Protein AF-A0A2H0P0I4-F1 (afdb_monomer_lite)

Radius of gyration: 26.41 Å; chains: 1; bounding box: 67×51×64 Å

pLDDT: mean 82.35, std 17.7, range [46.12, 98.06]

Sequence (136 aa):
MRNTLFIALAALLGTAAPAAAQTNPWQVAAPSAPVAAVPVFSLGSPLPVSGGPWVPAEVLFFSAGRVVADYAWRDTVRARRGHLYTAADLQGDVKDLMTLGRFSALTPAIYAIPATPVPQEYTTISVSTNQVRVVF

Foldseek 3Di:
DDDDDDDDDDDDPDDDDPPDPDPDPPPDPDPPPPPPDPPPPCQAAWDDLQQDFAAAQAEFEDDPRDTDDDPVLVVQAPRDHLDTHHSVSVVSSLVSSVVVVPDPDDDKTKHFDPPAARPPVCCVHGPDRGHIYIYD

Secondary structure (DSSP, 8-state):
------------------------TT---------PPPP-----EEE-TTS--B-EEEEEEEETTEEE--HHHHHH----TTS-B-HHHHHHHHHHHHHTS--S----EEEEEEEEEPPGGGTTT-SSSEEEEEE-

Structure (mmCIF, N/CA/C/O backbone):
data_AF-A0A2H0P0I4-F1
#
_entry.id   AF-A0A2H0P0I4-F1
#
loop_
_atom_site.group_PDB
_atom_site.id
_atom_site.type_symbol
_atom_site.label_atom_id
_atom_site.label_alt_id
_atom_site.label_comp_id
_atom_site.label_asym_id
_atom_site.label_entity_id
_atom_site.label_seq_id
_atom_site.pdbx_PDB_ins_code
_atom_site.Cartn_x
_atom_site.Cartn_y
_atom_site.Cartn_z
_atom_site.occupancy
_atom_site.B_iso_or_equiv
_atom_site.auth_seq_id
_atom_site.auth_comp_id
_atom_site.auth_asym_id
_atom_site.auth_atom_id
_atom_site.pdbx_PDB_model_num
ATOM 1 N N . MET A 1 1 ? -49.913 -3.275 39.113 1.00 51.59 1 MET A N 1
ATOM 2 C CA . MET A 1 1 ? -50.084 -4.729 39.332 1.00 51.59 1 MET A CA 1
ATOM 3 C C . MET A 1 1 ? -48.793 -5.393 38.850 1.00 51.59 1 MET A C 1
ATOM 5 O O . MET A 1 1 ? -48.602 -5.486 37.653 1.00 51.59 1 MET A O 1
ATOM 9 N N . ARG A 1 2 ? -47.714 -5.441 39.649 1.00 51.00 2 ARG A N 1
ATOM 10 C CA . ARG A 1 2 ? -47.336 -6.521 40.592 1.00 51.00 2 ARG A CA 1
ATOM 11 C C . ARG A 1 2 ? -47.675 -7.914 40.056 1.00 51.00 2 ARG A C 1
ATOM 13 O O . ARG A 1 2 ? -48.819 -8.316 40.177 1.00 51.00 2 ARG A O 1
ATOM 20 N N . ASN A 1 3 ? -46.665 -8.617 39.543 1.00 49.09 3 ASN A N 1
ATOM 21 C CA . ASN A 1 3 ? -46.500 -10.046 39.791 1.00 49.09 3 ASN A CA 1
ATOM 22 C C . ASN A 1 3 ? -45.005 -10.366 39.903 1.00 49.09 3 ASN A C 1
ATOM 24 O O . ASN A 1 3 ? -44.272 -10.476 38.926 1.00 49.09 3 ASN A O 1
ATOM 28 N N . THR A 1 4 ? -44.576 -10.420 41.157 1.00 56.66 4 THR A N 1
ATOM 29 C CA . THR A 1 4 ? -43.285 -10.895 41.634 1.00 56.66 4 THR A CA 1
ATOM 30 C C . THR A 1 4 ? -43.322 -12.422 41.612 1.00 56.66 4 THR A C 1
ATOM 32 O O . THR A 1 4 ? -44.231 -12.995 42.208 1.00 56.66 4 THR A O 1
ATOM 35 N N . LEU A 1 5 ? -42.347 -13.090 40.993 1.00 64.38 5 LEU A N 1
ATOM 36 C CA . LEU A 1 5 ? -42.091 -14.503 41.274 1.00 64.38 5 LEU A CA 1
ATOM 37 C C . LEU A 1 5 ? -40.618 -14.684 41.641 1.00 64.38 5 LEU A C 1
ATOM 39 O O . LEU A 1 5 ? -39.723 -14.584 40.807 1.00 64.38 5 LEU A O 1
ATOM 43 N N . PHE A 1 6 ? -40.412 -14.903 42.936 1.00 49.47 6 PHE A N 1
ATOM 44 C CA . PHE A 1 6 ? -39.199 -15.430 43.540 1.00 49.47 6 PHE A CA 1
ATOM 45 C C . PHE A 1 6 ? -39.113 -16.927 43.234 1.00 49.47 6 PHE A C 1
ATOM 47 O O . PHE A 1 6 ? -40.032 -17.663 43.585 1.00 49.47 6 PHE A O 1
ATOM 54 N N . ILE A 1 7 ? -37.992 -17.388 42.680 1.00 61.84 7 ILE A N 1
ATOM 55 C CA . ILE A 1 7 ? -37.525 -18.761 42.886 1.00 61.84 7 ILE A CA 1
ATOM 56 C C . ILE A 1 7 ? -36.049 -18.675 43.261 1.00 61.84 7 ILE A C 1
ATOM 58 O O . ILE A 1 7 ? -35.191 -18.337 42.451 1.00 61.84 7 ILE A O 1
ATOM 62 N N . ALA A 1 8 ? -35.790 -18.945 44.535 1.00 52.50 8 ALA A N 1
ATOM 63 C CA . ALA A 1 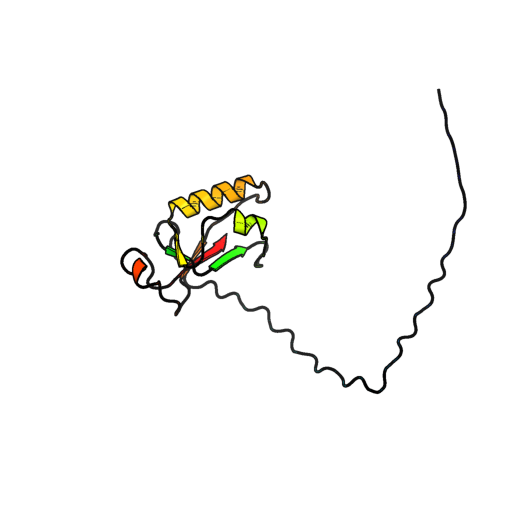8 ? -34.485 -19.282 45.065 1.00 52.50 8 ALA A CA 1
ATOM 64 C C . ALA A 1 8 ? -34.317 -20.800 44.968 1.00 52.50 8 ALA A C 1
ATOM 66 O O . ALA A 1 8 ? -35.237 -21.501 45.385 1.00 52.50 8 ALA A O 1
ATOM 67 N N . LEU A 1 9 ? -33.164 -21.308 44.517 1.00 54.34 9 LEU A N 1
ATOM 68 C CA . LEU A 1 9 ? -32.621 -22.543 45.090 1.00 54.34 9 LEU A CA 1
ATOM 69 C C . LEU A 1 9 ? -31.150 -22.810 44.736 1.00 54.34 9 LEU A C 1
ATOM 71 O O . LEU A 1 9 ? -30.758 -22.800 43.576 1.00 54.34 9 LEU A O 1
ATOM 75 N N . ALA A 1 10 ? -30.429 -23.169 45.799 1.00 56.81 10 ALA A N 1
ATOM 76 C CA . ALA A 1 10 ? -29.299 -24.091 45.884 1.00 56.81 10 ALA A CA 1
ATOM 77 C C . ALA A 1 10 ? -27.950 -23.697 45.266 1.00 56.81 10 ALA A C 1
ATOM 79 O O . ALA A 1 10 ? -27.652 -23.905 44.094 1.00 56.81 10 ALA A O 1
ATOM 80 N N . ALA A 1 11 ? -27.075 -23.277 46.178 1.00 54.19 11 ALA A N 1
ATOM 81 C CA . ALA A 1 11 ? -25.636 -23.415 46.085 1.00 54.19 11 ALA A CA 1
ATOM 82 C C . ALA A 1 11 ? -25.218 -24.867 45.776 1.00 54.19 11 ALA A C 1
ATOM 84 O O . ALA A 1 11 ? -25.557 -25.785 46.522 1.00 54.19 11 ALA A O 1
ATOM 85 N N . LEU A 1 12 ? -24.399 -25.050 44.739 1.00 55.41 12 LEU A N 1
ATOM 86 C CA . LEU A 1 12 ? -23.469 -26.173 44.653 1.00 55.41 12 LEU A CA 1
ATOM 87 C C . LEU A 1 12 ? -22.045 -25.620 44.715 1.00 55.41 12 LEU A C 1
ATOM 89 O O . LEU A 1 12 ? -21.513 -25.072 43.751 1.00 55.41 12 LEU A O 1
ATOM 93 N N . LEU A 1 13 ? -21.443 -25.769 45.892 1.00 52.97 13 LEU A N 1
ATOM 94 C CA . LEU A 1 13 ? -20.009 -25.656 46.117 1.00 52.97 13 LEU A CA 1
ATOM 95 C C . LEU A 1 13 ? -19.318 -26.831 45.412 1.00 52.97 13 LEU A C 1
ATOM 97 O O . LEU A 1 13 ? -19.223 -27.927 45.958 1.00 52.97 13 LEU A O 1
ATOM 101 N N . GLY A 1 14 ? -18.860 -26.606 44.182 1.00 51.34 14 GLY A N 1
ATOM 102 C CA . GLY A 1 14 ? -17.949 -27.513 43.491 1.00 51.34 14 GLY A CA 1
ATOM 103 C C . GLY A 1 14 ? -16.539 -27.345 44.047 1.00 51.34 14 GLY A C 1
ATOM 104 O O . GLY A 1 14 ? -15.838 -26.397 43.704 1.00 51.34 14 GLY A O 1
ATOM 105 N N . THR A 1 15 ? -16.133 -28.251 44.930 1.00 60.06 15 THR A N 1
ATOM 106 C CA . THR A 1 15 ? -14.762 -28.376 45.430 1.00 60.06 15 THR A CA 1
ATOM 107 C C . THR A 1 15 ? -13.806 -28.662 44.273 1.00 60.06 15 THR A C 1
ATOM 109 O O . THR A 1 15 ? -13.886 -29.713 43.636 1.00 60.06 15 THR A O 1
ATOM 112 N N . ALA A 1 16 ? -12.897 -27.724 44.014 1.00 52.69 16 ALA A N 1
ATOM 113 C CA . ALA A 1 16 ? -11.787 -27.894 43.091 1.00 52.69 16 ALA A CA 1
ATOM 114 C C . ALA A 1 16 ? -10.833 -28.981 43.614 1.00 52.69 16 ALA A C 1
ATOM 116 O O . ALA A 1 16 ? -10.229 -28.832 44.676 1.00 52.69 16 ALA A O 1
ATOM 117 N N . ALA A 1 17 ? -10.697 -30.073 42.865 1.00 61.84 17 ALA A N 1
ATOM 118 C CA . ALA A 1 17 ? -9.625 -31.036 43.070 1.00 61.84 17 ALA A CA 1
ATOM 119 C C . ALA A 1 17 ? -8.329 -30.486 42.444 1.00 61.84 17 ALA A C 1
ATOM 121 O O . ALA A 1 17 ? -8.358 -30.063 41.284 1.00 61.84 17 ALA A O 1
ATOM 122 N N . PRO A 1 18 ? -7.183 -30.496 43.149 1.00 56.25 18 PRO A N 1
ATOM 123 C CA . PRO A 1 18 ? -5.902 -30.244 42.515 1.00 56.25 18 PRO A CA 1
ATOM 124 C C . PRO A 1 18 ? -5.546 -31.471 41.670 1.00 56.25 18 PRO A C 1
ATOM 126 O O . PRO A 1 18 ? -5.263 -32.547 42.196 1.00 56.25 18 PRO A O 1
ATOM 129 N N . ALA A 1 19 ? -5.583 -31.324 40.348 1.00 60.34 19 ALA A N 1
ATOM 130 C CA . ALA A 1 19 ? -5.000 -32.303 39.445 1.00 60.34 19 ALA A CA 1
ATOM 131 C C . ALA A 1 19 ? -3.486 -32.339 39.702 1.00 60.34 19 ALA A C 1
ATOM 133 O O . ALA A 1 19 ? -2.762 -31.403 39.359 1.00 60.34 19 ALA A O 1
ATOM 134 N N . ALA A 1 20 ? -3.016 -33.398 40.359 1.00 57.97 20 ALA A N 1
ATOM 135 C CA . ALA A 1 20 ? -1.596 -33.658 40.520 1.00 57.97 20 ALA A CA 1
ATOM 136 C C . ALA A 1 20 ? -0.981 -33.868 39.130 1.00 57.97 20 ALA A C 1
ATOM 138 O O . ALA A 1 20 ? -1.343 -34.797 38.407 1.00 57.97 20 ALA A O 1
ATOM 139 N N . ALA A 1 21 ? -0.078 -32.968 38.744 1.00 57.53 21 ALA A N 1
ATOM 140 C CA . ALA A 1 21 ? 0.689 -33.068 37.517 1.00 57.53 21 ALA A CA 1
ATOM 141 C C . ALA A 1 21 ? 1.546 -34.340 37.563 1.00 57.53 21 ALA A C 1
ATOM 143 O O . ALA A 1 21 ? 2.461 -34.465 38.375 1.00 57.53 21 ALA A O 1
ATOM 144 N N . GLN A 1 22 ? 1.222 -35.293 36.695 1.00 60.06 22 GLN A N 1
ATOM 145 C CA . GLN A 1 22 ? 1.993 -36.509 36.491 1.00 60.06 22 GLN A CA 1
ATOM 146 C C . GLN A 1 22 ? 3.316 -36.124 35.812 1.00 60.06 22 GLN A C 1
ATOM 148 O O . GLN A 1 22 ? 3.359 -35.851 34.613 1.00 60.06 22 GLN A O 1
ATOM 153 N N . THR A 1 23 ? 4.399 -36.045 36.584 1.00 59.97 23 THR A N 1
ATOM 154 C CA . THR A 1 23 ? 5.754 -35.829 36.072 1.00 59.97 23 THR A CA 1
ATOM 155 C C . THR A 1 23 ? 6.210 -37.082 35.335 1.00 59.97 23 THR A C 1
ATOM 157 O O . THR A 1 23 ? 6.509 -38.114 35.932 1.00 59.97 23 THR A O 1
ATOM 160 N N . ASN A 1 24 ? 6.222 -37.007 34.007 1.00 69.12 24 ASN A N 1
ATOM 161 C CA . ASN A 1 24 ? 6.699 -38.086 33.156 1.00 69.12 24 ASN A CA 1
ATOM 162 C C . ASN A 1 24 ? 8.240 -38.156 33.262 1.00 69.12 24 ASN A C 1
ATOM 164 O O . ASN A 1 24 ? 8.899 -37.175 32.911 1.00 69.12 24 ASN A O 1
ATOM 168 N N . PRO A 1 25 ? 8.850 -39.272 33.710 1.00 65.19 25 PRO A N 1
ATOM 169 C CA . PRO A 1 25 ? 10.305 -39.371 33.894 1.00 65.19 25 PRO A CA 1
ATOM 170 C C . PRO A 1 25 ? 11.103 -39.338 32.577 1.00 65.19 25 PRO A C 1
ATOM 172 O O . PRO A 1 25 ? 12.329 -39.328 32.599 1.00 65.19 25 PRO A O 1
ATOM 175 N N . TRP A 1 26 ? 10.412 -39.290 31.434 1.00 59.78 26 TRP A N 1
ATOM 176 C CA . TRP A 1 26 ? 10.995 -39.213 30.093 1.00 59.78 26 TRP A CA 1
ATOM 177 C C . TRP A 1 26 ? 10.888 -37.826 29.447 1.00 59.78 26 TRP A C 1
ATOM 179 O O . TRP A 1 26 ? 11.189 -37.677 28.262 1.00 59.78 26 TRP A O 1
ATOM 189 N N . GLN A 1 27 ? 10.460 -36.798 30.187 1.00 55.81 27 GLN A N 1
ATOM 190 C CA . GLN A 1 27 ? 10.489 -35.427 29.681 1.00 55.81 27 GLN A CA 1
ATOM 191 C C . GLN A 1 27 ? 11.930 -34.908 29.671 1.00 55.81 27 GLN A C 1
ATOM 193 O O . GLN A 1 27 ? 12.429 -34.338 30.638 1.00 55.81 27 GLN A O 1
ATOM 198 N N . VAL A 1 28 ? 12.600 -35.115 28.537 1.00 62.81 28 VAL A N 1
ATOM 199 C CA . VAL A 1 28 ? 13.805 -34.373 28.165 1.00 62.81 28 VAL A CA 1
ATOM 200 C C . VAL A 1 28 ? 13.443 -32.893 28.250 1.00 62.81 28 VAL A C 1
ATOM 202 O O . VAL A 1 28 ? 12.496 -32.460 27.591 1.00 62.81 28 VAL A O 1
ATOM 205 N N . ALA A 1 29 ? 14.144 -32.137 29.099 1.00 60.94 29 ALA A N 1
ATOM 206 C CA . ALA A 1 29 ? 13.983 -30.693 29.186 1.00 60.94 29 ALA A CA 1
ATOM 207 C C . ALA A 1 29 ? 14.093 -30.124 27.768 1.00 60.94 29 ALA A C 1
ATOM 209 O O . ALA A 1 29 ? 15.161 -30.182 27.154 1.00 60.94 29 ALA A O 1
ATOM 210 N N . ALA A 1 30 ? 12.973 -29.647 27.220 1.00 62.88 30 ALA A N 1
ATOM 211 C CA . ALA A 1 30 ? 13.007 -28.962 25.945 1.00 62.88 30 ALA A CA 1
ATOM 212 C C . ALA A 1 30 ? 13.961 -27.776 26.130 1.00 62.88 30 ALA A C 1
ATOM 214 O O . ALA A 1 30 ? 13.797 -27.034 27.105 1.00 62.88 30 ALA A O 1
ATOM 215 N N . PRO A 1 31 ? 14.979 -27.608 25.269 1.00 62.06 31 PRO A N 1
ATOM 216 C CA . PRO A 1 31 ? 15.816 -26.427 25.336 1.00 62.06 31 PRO A CA 1
ATOM 217 C C . PRO A 1 31 ? 14.884 -25.221 25.276 1.00 62.06 31 PRO A C 1
ATOM 219 O O . PRO A 1 31 ? 14.066 -25.117 24.360 1.00 62.06 31 PRO A O 1
ATOM 222 N N . SER A 1 32 ? 14.967 -24.354 26.287 1.00 57.97 32 SER A N 1
ATOM 223 C CA . SER A 1 32 ? 14.302 -23.059 26.283 1.00 57.97 32 SER A CA 1
ATOM 224 C C . SER A 1 32 ? 14.787 -22.327 25.042 1.00 57.97 32 SER A C 1
ATOM 226 O O . SER A 1 32 ? 15.887 -21.773 25.031 1.00 57.97 32 SER A O 1
ATOM 228 N N . ALA A 1 33 ? 14.011 -22.408 23.961 1.00 58.59 33 ALA A N 1
ATOM 229 C CA . ALA A 1 33 ? 14.321 -21.699 22.741 1.00 58.59 33 ALA A CA 1
ATOM 230 C C . ALA A 1 33 ? 14.392 -20.216 23.120 1.00 58.59 33 ALA A C 1
ATOM 232 O O . ALA A 1 33 ? 13.463 -19.721 23.772 1.00 58.59 33 ALA A O 1
ATOM 233 N N . PRO A 1 34 ? 15.481 -19.507 22.784 1.00 50.03 34 PRO A N 1
ATOM 234 C CA . PRO A 1 34 ? 15.502 -18.070 22.963 1.00 50.03 34 PRO A CA 1
ATOM 235 C C . PRO A 1 34 ? 14.275 -17.520 22.239 1.00 50.03 34 PRO A C 1
ATOM 237 O O . PRO A 1 34 ? 14.065 -17.807 21.058 1.00 50.03 34 PRO A O 1
ATOM 240 N N . VAL A 1 35 ? 13.429 -16.784 22.963 1.00 49.47 35 VAL A N 1
ATOM 241 C CA . VAL A 1 35 ? 12.344 -16.020 22.351 1.00 49.47 35 VAL A CA 1
ATOM 242 C C . VAL A 1 35 ? 13.031 -15.118 21.339 1.00 49.47 35 VAL A C 1
ATOM 244 O O . VAL A 1 35 ? 13.794 -14.233 21.729 1.00 49.47 35 VAL A O 1
ATOM 247 N N . ALA A 1 36 ? 12.853 -15.414 20.050 1.00 47.50 36 ALA A N 1
ATOM 248 C CA . ALA A 1 36 ? 13.423 -14.613 18.984 1.00 47.50 36 ALA A CA 1
ATOM 249 C C . ALA A 1 36 ? 13.021 -13.164 19.257 1.00 47.50 36 ALA A C 1
ATOM 251 O O . ALA A 1 36 ? 11.830 -12.864 19.379 1.00 47.50 36 ALA A O 1
ATOM 252 N N . ALA A 1 37 ? 14.016 -12.294 19.440 1.00 47.72 37 ALA A N 1
ATOM 253 C CA . ALA A 1 37 ? 13.780 -10.872 19.597 1.00 47.72 37 ALA A CA 1
ATOM 254 C C . ALA A 1 37 ? 12.850 -10.435 18.462 1.00 47.72 37 ALA A C 1
ATOM 256 O O . ALA A 1 37 ? 13.124 -10.735 17.297 1.00 47.72 37 ALA A O 1
ATOM 257 N N . VAL A 1 38 ? 11.725 -9.802 18.815 1.00 46.12 38 VAL A N 1
ATOM 258 C CA . VAL A 1 38 ? 10.772 -9.254 17.844 1.00 46.12 38 VAL A CA 1
ATOM 259 C C . VAL A 1 38 ? 11.598 -8.463 16.832 1.00 46.12 38 VAL A C 1
ATOM 261 O O . VAL A 1 38 ? 12.317 -7.553 17.257 1.00 46.12 38 VAL A O 1
ATOM 264 N N . PRO A 1 39 ? 11.594 -8.832 15.539 1.00 50.47 39 PRO A N 1
ATOM 265 C CA . PRO A 1 39 ? 12.465 -8.181 14.584 1.00 50.47 39 PRO A CA 1
ATOM 266 C C . PRO A 1 39 ? 12.139 -6.693 14.608 1.00 50.47 39 PRO A C 1
ATOM 268 O O . PRO A 1 39 ? 10.975 -6.299 14.518 1.00 50.47 39 PRO A O 1
ATOM 271 N N . VAL A 1 40 ? 13.173 -5.867 14.756 1.00 55.03 40 VAL A N 1
ATOM 272 C CA . VAL A 1 40 ? 13.088 -4.446 14.434 1.00 55.03 40 VAL A CA 1
ATOM 273 C C . VAL A 1 40 ? 12.612 -4.409 12.984 1.00 55.03 40 VAL A C 1
ATOM 275 O O . VAL A 1 40 ? 13.364 -4.783 12.085 1.00 55.03 40 VAL A O 1
ATOM 278 N N . PHE A 1 41 ? 11.326 -4.117 12.764 1.00 62.66 41 PHE A N 1
ATOM 279 C CA . PHE A 1 41 ? 10.709 -4.210 11.444 1.00 62.66 41 PHE A CA 1
ATOM 280 C C . PHE A 1 41 ? 11.414 -3.217 10.520 1.00 62.66 41 PHE A C 1
ATOM 282 O O . PHE A 1 41 ? 11.149 -2.017 10.555 1.00 62.66 41 PHE A O 1
ATOM 289 N N . SER A 1 42 ? 12.345 -3.714 9.704 1.00 80.75 42 SER A N 1
ATOM 290 C CA . SER A 1 42 ? 12.992 -2.913 8.673 1.00 80.75 42 SER A CA 1
ATOM 291 C C . SER A 1 42 ? 11.970 -2.681 7.569 1.00 80.75 42 SER A C 1
ATOM 293 O O . SER A 1 42 ? 11.746 -3.547 6.719 1.00 80.75 42 SER A O 1
ATOM 295 N N . LEU A 1 43 ? 11.281 -1.539 7.639 1.00 84.62 43 LEU A N 1
ATOM 296 C CA . LEU A 1 43 ? 10.230 -1.165 6.693 1.00 84.62 43 LEU A CA 1
ATOM 297 C C . LEU A 1 43 ? 10.781 -0.941 5.282 1.00 84.62 43 LEU A C 1
ATOM 299 O O . LEU A 1 43 ? 10.067 -1.219 4.323 1.00 84.62 43 LEU A O 1
ATOM 303 N N . GLY A 1 44 ? 12.051 -0.550 5.167 1.00 89.69 44 GLY A N 1
ATOM 304 C CA . GLY A 1 44 ? 12.713 -0.205 3.913 1.00 89.69 44 GLY A CA 1
ATOM 305 C C . GLY A 1 44 ? 13.078 1.279 3.861 1.00 89.69 44 GLY A C 1
ATOM 306 O O . GLY A 1 44 ? 13.086 1.962 4.885 1.00 89.69 44 GLY A O 1
ATOM 307 N N . SER A 1 45 ? 13.387 1.782 2.665 1.00 92.69 45 SER A N 1
ATOM 308 C CA . SER A 1 45 ? 13.661 3.211 2.454 1.00 92.69 45 SER A CA 1
ATOM 309 C C . SER A 1 45 ? 12.359 3.956 2.139 1.00 92.69 45 SER A C 1
ATOM 311 O O . SER A 1 45 ? 11.641 3.505 1.247 1.00 92.69 45 SER A O 1
ATOM 313 N N . PRO A 1 46 ? 12.010 5.048 2.844 1.00 94.50 46 PRO A N 1
ATOM 314 C CA . PRO A 1 46 ? 10.754 5.752 2.609 1.00 94.50 46 PRO A CA 1
ATOM 315 C C . PRO A 1 46 ? 10.713 6.363 1.204 1.00 94.50 46 PRO A C 1
ATOM 317 O O . PRO A 1 46 ? 11.681 6.969 0.744 1.00 94.50 46 PRO A O 1
ATOM 320 N N . LEU A 1 47 ? 9.566 6.231 0.542 1.00 94.75 47 LEU A N 1
ATOM 321 C CA . LEU A 1 47 ? 9.273 6.820 -0.759 1.00 94.75 47 LEU A CA 1
ATOM 322 C C . LEU A 1 47 ? 8.113 7.821 -0.641 1.00 94.75 47 LEU A C 1
ATOM 324 O O . LEU A 1 47 ? 7.217 7.638 0.188 1.00 94.75 47 LEU A O 1
ATOM 328 N N . PRO A 1 48 ? 8.089 8.876 -1.472 1.00 94.44 48 PRO A N 1
ATOM 329 C CA . PRO A 1 48 ? 6.994 9.836 -1.466 1.00 94.44 48 PRO A CA 1
ATOM 330 C C . PRO A 1 48 ? 5.698 9.181 -1.956 1.00 94.44 48 PRO A C 1
ATOM 332 O O . PRO A 1 48 ? 5.666 8.616 -3.045 1.00 94.44 48 PRO A O 1
ATOM 335 N N . VAL A 1 49 ? 4.605 9.331 -1.201 1.00 93.75 49 VAL A N 1
ATOM 336 C CA . VAL A 1 49 ? 3.264 8.814 -1.558 1.00 93.75 49 VAL A CA 1
ATOM 337 C C . VAL A 1 49 ? 2.650 9.480 -2.797 1.00 93.75 49 VAL A C 1
ATOM 339 O O . VAL A 1 49 ? 1.665 8.993 -3.335 1.00 93.75 49 VAL A O 1
ATOM 342 N N . SER A 1 50 ? 3.202 10.602 -3.260 1.00 91.81 50 SER A N 1
ATOM 343 C CA . SER A 1 50 ? 2.794 11.264 -4.505 1.00 91.81 50 SER A CA 1
ATOM 344 C C . SER A 1 50 ? 3.539 10.739 -5.734 1.00 91.81 50 SER A C 1
ATOM 346 O O . SER A 1 50 ? 3.193 11.105 -6.852 1.00 91.81 50 SER A O 1
ATOM 348 N N . GLY A 1 51 ? 4.570 9.912 -5.538 1.00 86.50 51 GLY A N 1
ATOM 349 C CA . GLY A 1 51 ? 5.528 9.586 -6.585 1.00 86.50 51 GLY A CA 1
ATOM 350 C C . GLY A 1 51 ? 5.117 8.487 -7.557 1.00 86.50 51 GLY A C 1
ATOM 351 O O . GLY A 1 51 ? 5.852 8.314 -8.505 1.00 86.50 51 GLY A O 1
ATOM 352 N N . GLY A 1 52 ? 4.038 7.727 -7.331 1.00 88.75 52 GLY A N 1
ATOM 353 C CA . GLY A 1 52 ? 3.745 6.472 -8.048 1.00 88.75 52 GLY A CA 1
ATOM 354 C C . GLY A 1 52 ? 3.722 6.559 -9.589 1.00 88.75 52 GLY A C 1
ATOM 355 O O . GLY A 1 52 ? 3.693 7.649 -10.155 1.00 88.75 52 GLY A O 1
ATOM 356 N N . PRO A 1 53 ? 3.682 5.410 -10.289 1.00 96.12 53 PRO A N 1
ATOM 357 C CA . PRO A 1 53 ? 3.242 4.108 -9.787 1.00 96.12 53 PRO A CA 1
ATOM 358 C C . PRO A 1 53 ? 4.363 3.241 -9.195 1.00 96.12 53 PRO A C 1
ATOM 360 O O . PRO A 1 53 ? 5.540 3.400 -9.512 1.00 96.12 53 PRO A O 1
ATOM 363 N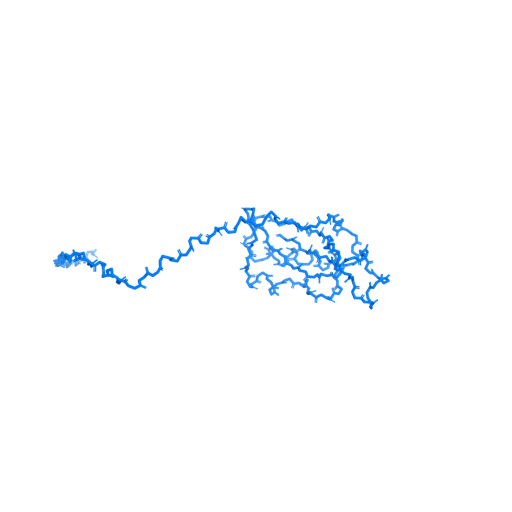 N . TRP A 1 54 ? 3.979 2.289 -8.348 1.00 97.62 54 TRP A N 1
ATOM 364 C CA . TRP A 1 54 ? 4.872 1.307 -7.733 1.00 97.62 54 TRP A CA 1
ATOM 365 C C . TRP A 1 54 ? 4.398 -0.116 -8.008 1.00 97.62 54 TRP A C 1
ATOM 367 O O . TRP A 1 54 ? 3.265 -0.335 -8.426 1.00 97.62 54 TRP A O 1
ATOM 377 N N . VAL A 1 55 ? 5.250 -1.090 -7.701 1.00 98.06 55 VAL A N 1
ATOM 378 C CA . VAL A 1 55 ? 4.871 -2.505 -7.677 1.00 98.06 55 VAL A CA 1
ATOM 379 C C . VAL A 1 55 ? 4.941 -3.003 -6.236 1.00 98.06 55 VAL A C 1
ATOM 381 O O . VAL A 1 55 ? 6.049 -3.135 -5.705 1.00 98.06 55 VAL A O 1
ATOM 384 N N . PRO A 1 56 ? 3.803 -3.241 -5.557 1.00 97.62 56 PRO A N 1
ATOM 385 C CA . PRO A 1 56 ? 3.798 -3.749 -4.198 1.00 97.62 56 PRO A CA 1
ATOM 386 C C . PRO A 1 56 ? 4.360 -5.169 -4.162 1.00 97.62 56 PRO A C 1
ATOM 388 O O . PRO A 1 56 ? 3.919 -6.038 -4.903 1.00 97.62 56 PRO A O 1
ATOM 391 N N . ALA A 1 57 ? 5.289 -5.436 -3.257 1.00 96.88 57 ALA A N 1
ATOM 392 C CA . ALA A 1 57 ? 5.644 -6.788 -2.840 1.00 96.88 57 ALA A CA 1
ATOM 393 C C . ALA A 1 57 ? 4.839 -7.200 -1.601 1.00 96.88 57 ALA A C 1
ATOM 395 O O . ALA A 1 57 ? 4.524 -8.377 -1.413 1.00 96.88 57 ALA A O 1
ATOM 396 N N . GLU A 1 58 ? 4.504 -6.240 -0.738 1.00 94.62 58 GLU A N 1
ATOM 397 C CA . GLU A 1 58 ? 3.842 -6.481 0.541 1.00 94.62 58 GLU A CA 1
ATOM 398 C C . GLU A 1 58 ? 2.888 -5.342 0.892 1.00 94.62 58 GLU A C 1
ATOM 400 O O . GLU A 1 58 ? 3.149 -4.179 0.583 1.00 94.62 58 GLU A O 1
ATOM 405 N N . VAL A 1 59 ? 1.808 -5.696 1.590 1.00 95.19 59 VAL A N 1
ATOM 406 C CA . VAL A 1 59 ? 0.879 -4.748 2.205 1.00 95.19 59 VAL A CA 1
ATOM 407 C C . VAL A 1 59 ? 0.801 -5.064 3.690 1.00 95.19 59 VAL A C 1
ATOM 409 O O . VAL A 1 59 ? 0.466 -6.192 4.067 1.00 95.19 59 VAL A O 1
ATOM 412 N N . LEU A 1 60 ? 1.145 -4.085 4.521 1.00 94.12 60 LEU A N 1
ATOM 413 C CA . LEU A 1 60 ? 1.122 -4.193 5.975 1.00 94.12 60 LEU A CA 1
ATOM 414 C C . LEU A 1 60 ? 0.153 -3.167 6.558 1.00 94.12 60 LEU A C 1
ATOM 416 O O . LEU A 1 60 ? 0.047 -2.052 6.060 1.00 94.12 60 LEU A O 1
ATOM 420 N N . PHE A 1 61 ? -0.497 -3.541 7.652 1.00 93.44 61 PHE A N 1
ATOM 421 C CA . PHE A 1 61 ? -1.307 -2.636 8.460 1.00 93.44 61 PHE A CA 1
ATOM 422 C C . PHE A 1 61 ? -0.619 -2.483 9.807 1.00 93.44 61 PHE A C 1
ATOM 424 O O . PHE A 1 61 ? -0.280 -3.493 10.428 1.00 93.44 61 PHE A O 1
ATOM 431 N N . PHE A 1 62 ? -0.383 -1.255 10.253 1.00 89.06 62 PHE A N 1
ATOM 432 C CA . PHE A 1 62 ? 0.256 -0.980 11.533 1.00 89.06 62 PHE A CA 1
ATOM 433 C C . PHE A 1 62 ? -0.711 -0.311 12.498 1.00 89.06 62 PHE A C 1
ATOM 435 O O . PHE A 1 62 ? -1.356 0.686 12.201 1.00 89.06 62 PHE A O 1
ATOM 442 N N . SER A 1 63 ? -0.766 -0.837 13.716 1.00 85.69 63 SER A N 1
ATOM 443 C CA . SER A 1 63 ? -1.491 -0.207 14.813 1.00 85.69 63 SER A CA 1
ATOM 444 C C . SER A 1 63 ? -0.728 -0.405 16.113 1.00 85.69 63 SER A C 1
ATOM 446 O O . SER A 1 63 ? -0.156 -1.469 16.348 1.00 85.69 63 SER A O 1
ATOM 448 N N . ALA A 1 64 ? -0.671 0.639 16.943 1.00 83.88 64 ALA A N 1
ATOM 449 C CA . ALA A 1 64 ? 0.022 0.624 18.235 1.00 83.88 64 ALA A CA 1
ATOM 450 C C . ALA A 1 64 ? 1.455 0.036 18.174 1.00 83.88 64 ALA A C 1
ATOM 452 O O . ALA A 1 64 ? 1.873 -0.722 19.050 1.00 83.88 64 ALA A O 1
ATOM 453 N N . GLY A 1 65 ? 2.204 0.361 17.110 1.00 81.62 65 GLY A N 1
ATOM 454 C CA . GLY A 1 65 ? 3.589 -0.086 16.912 1.00 81.62 65 GLY A CA 1
ATOM 455 C C . GLY A 1 65 ? 3.748 -1.554 16.504 1.00 81.62 65 GLY A C 1
ATOM 456 O O . GLY A 1 65 ? 4.846 -2.097 16.607 1.00 81.62 65 GLY A O 1
ATOM 457 N N . ARG A 1 66 ? 2.675 -2.221 16.065 1.00 84.31 66 ARG A N 1
ATOM 458 C CA . ARG A 1 66 ? 2.689 -3.634 15.667 1.00 84.31 66 ARG A CA 1
ATOM 459 C C . ARG A 1 66 ? 2.015 -3.827 14.316 1.00 84.31 66 ARG A C 1
ATOM 461 O O . ARG A 1 66 ? 1.065 -3.120 13.992 1.00 84.31 66 ARG A O 1
ATOM 468 N N . VAL A 1 67 ? 2.482 -4.824 13.564 1.00 86.62 67 VAL A N 1
ATOM 469 C CA . VAL A 1 67 ? 1.783 -5.295 12.364 1.00 86.62 67 VAL A CA 1
ATOM 470 C C . VAL A 1 67 ? 0.512 -6.016 12.794 1.00 86.62 67 VAL A C 1
ATOM 472 O O . VAL A 1 67 ? 0.561 -6.942 13.605 1.00 86.62 67 VAL A O 1
ATOM 475 N N . VAL A 1 68 ? -0.613 -5.612 12.222 1.00 88.94 68 VAL A N 1
ATOM 476 C CA . VAL A 1 68 ? -1.906 -6.267 12.380 1.00 88.94 68 VAL A CA 1
ATOM 477 C C . VAL A 1 68 ? -2.220 -7.019 11.091 1.00 88.94 68 VAL A C 1
ATOM 479 O O . VAL A 1 68 ? -2.095 -6.489 9.987 1.00 88.94 68 VAL A O 1
ATOM 482 N N . ALA A 1 69 ? -2.605 -8.283 11.228 1.00 82.06 69 ALA A N 1
ATOM 483 C CA . ALA A 1 69 ? -3.078 -9.094 10.118 1.00 82.06 69 ALA A CA 1
ATOM 484 C C . ALA A 1 69 ? -4.594 -9.251 10.248 1.00 82.06 69 ALA A C 1
ATOM 486 O O . ALA A 1 69 ? -5.064 -10.109 10.989 1.00 82.06 69 ALA A O 1
ATOM 487 N N . ASP A 1 70 ? -5.342 -8.410 9.539 1.00 84.25 70 ASP A N 1
ATOM 488 C CA . ASP A 1 70 ? -6.792 -8.534 9.411 1.00 84.25 70 ASP A CA 1
ATOM 489 C C . ASP A 1 70 ? -7.143 -8.835 7.948 1.00 84.25 70 ASP A C 1
ATOM 491 O O . ASP A 1 70 ? -6.729 -8.120 7.028 1.00 84.25 70 ASP A O 1
ATOM 495 N N . TYR A 1 71 ? -7.865 -9.933 7.728 1.00 80.12 71 TYR A N 1
ATOM 496 C CA . TYR A 1 71 ? -8.262 -10.372 6.392 1.00 80.12 71 TYR A CA 1
ATOM 497 C C . TYR A 1 71 ? -9.259 -9.406 5.744 1.00 80.12 71 TYR A C 1
ATOM 499 O O . TYR A 1 71 ? -9.141 -9.133 4.553 1.00 80.12 71 TYR A O 1
ATOM 507 N N . ALA A 1 72 ? -10.162 -8.798 6.522 1.00 86.25 72 ALA A N 1
ATOM 508 C CA . ALA A 1 72 ? -11.150 -7.864 5.988 1.00 86.25 72 ALA A CA 1
ATOM 509 C C . ALA A 1 72 ? -10.487 -6.601 5.413 1.00 86.25 72 ALA A C 1
ATOM 511 O O . ALA A 1 72 ? -10.917 -6.074 4.386 1.00 86.25 72 ALA A O 1
ATOM 512 N N . TRP A 1 73 ? -9.400 -6.128 6.032 1.00 91.62 73 TRP A N 1
ATOM 513 C CA . TRP A 1 73 ? -8.652 -4.968 5.532 1.00 91.62 73 TRP A CA 1
ATOM 514 C C . TRP A 1 73 ? -7.882 -5.312 4.257 1.00 91.62 73 TRP A C 1
ATOM 516 O O . TRP A 1 73 ? -7.864 -4.526 3.313 1.00 91.62 73 TRP A O 1
ATOM 526 N N . ARG A 1 74 ? -7.295 -6.514 4.194 1.00 90.81 74 ARG A N 1
ATOM 527 C CA . ARG A 1 74 ? -6.596 -7.006 2.996 1.00 90.81 74 ARG A CA 1
ATOM 528 C C . ARG A 1 74 ? -7.519 -7.142 1.793 1.00 90.81 74 ARG A C 1
ATOM 530 O O . ARG A 1 74 ? -7.097 -6.833 0.682 1.00 90.81 74 ARG A O 1
ATOM 537 N N . ASP A 1 75 ? -8.753 -7.581 1.996 1.00 92.81 75 ASP A N 1
ATOM 538 C CA . ASP A 1 75 ? -9.710 -7.726 0.898 1.00 92.81 75 ASP A CA 1
ATOM 539 C C . ASP A 1 75 ? -10.209 -6.368 0.388 1.00 92.81 75 ASP A C 1
ATOM 541 O O . ASP A 1 75 ? -10.498 -6.237 -0.800 1.00 92.81 75 ASP A O 1
ATOM 545 N N . THR A 1 76 ? -10.214 -5.350 1.257 1.00 94.88 76 THR A N 1
ATOM 546 C CA . THR A 1 76 ? -10.634 -3.977 0.931 1.00 94.88 76 THR A CA 1
ATOM 547 C C . THR A 1 76 ? -9.622 -3.239 0.047 1.00 94.88 76 THR A C 1
ATOM 549 O O . THR A 1 76 ? -10.017 -2.462 -0.815 1.00 94.88 76 THR A O 1
ATOM 552 N N . VAL A 1 77 ? -8.320 -3.481 0.230 1.00 96.81 77 VAL A N 1
ATOM 553 C CA . VAL A 1 77 ? -7.262 -2.765 -0.506 1.00 96.81 77 VAL A CA 1
ATOM 554 C C . VAL A 1 77 ? -7.024 -3.332 -1.908 1.00 96.81 77 VAL A C 1
ATOM 556 O O . VAL A 1 77 ? -6.995 -4.547 -2.121 1.00 96.81 77 VAL A O 1
ATOM 559 N N . ARG A 1 78 ? -6.784 -2.445 -2.873 1.00 96.88 78 ARG A N 1
ATOM 560 C CA . ARG A 1 78 ? -6.417 -2.759 -4.260 1.00 96.88 78 ARG A CA 1
ATOM 561 C C . ARG A 1 78 ? -4.942 -3.080 -4.416 1.00 96.88 78 ARG A C 1
ATOM 563 O O . ARG A 1 78 ? -4.575 -3.720 -5.399 1.00 96.88 78 ARG A O 1
ATOM 570 N N . ALA A 1 79 ? -4.092 -2.667 -3.475 1.00 96.50 79 ALA A N 1
ATOM 571 C CA . ALA A 1 79 ? -2.683 -3.040 -3.476 1.00 96.50 79 ALA A CA 1
ATOM 572 C C . ALA A 1 79 ? -2.524 -4.577 -3.492 1.00 96.50 79 ALA A C 1
ATOM 574 O O . ALA A 1 79 ? -2.786 -5.271 -2.504 1.00 96.50 79 ALA A O 1
ATOM 575 N N . ARG A 1 80 ? -2.084 -5.127 -4.631 1.00 95.69 80 ARG A N 1
ATOM 576 C CA . ARG A 1 80 ? -1.813 -6.559 -4.819 1.00 95.69 80 ARG A CA 1
ATOM 577 C C . ARG A 1 80 ? -0.345 -6.783 -5.149 1.00 95.69 80 ARG A C 1
ATOM 579 O O . ARG A 1 80 ? 0.277 -5.990 -5.854 1.00 95.69 80 ARG A O 1
ATOM 586 N N . ARG A 1 81 ? 0.202 -7.889 -4.637 1.00 95.81 81 ARG A N 1
ATOM 587 C CA . ARG A 1 81 ? 1.597 -8.271 -4.870 1.00 95.81 81 ARG A CA 1
ATOM 588 C C . ARG A 1 81 ? 1.865 -8.405 -6.370 1.00 95.81 81 ARG A C 1
ATOM 590 O O . ARG A 1 81 ? 1.151 -9.138 -7.042 1.00 95.81 81 ARG A O 1
ATOM 597 N N . GLY A 1 82 ? 2.914 -7.751 -6.856 1.00 94.75 82 GLY A N 1
ATOM 598 C CA . GLY A 1 82 ? 3.374 -7.849 -8.238 1.00 94.75 82 GLY A CA 1
ATOM 599 C C . GLY A 1 82 ? 2.534 -7.075 -9.253 1.00 94.75 82 GLY A C 1
ATOM 600 O O . GLY A 1 82 ? 2.844 -7.148 -10.4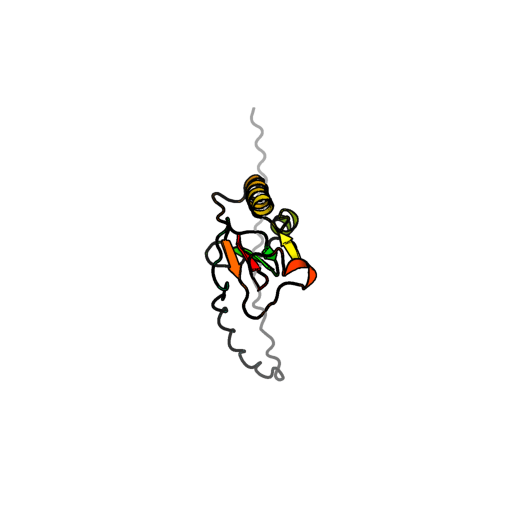31 1.00 94.75 82 GLY A O 1
ATOM 601 N N . HIS A 1 83 ? 1.509 -6.327 -8.836 1.00 96.50 83 HIS A N 1
ATOM 602 C CA . HIS A 1 83 ? 0.690 -5.522 -9.744 1.00 96.50 83 HIS A CA 1
ATOM 603 C C . HIS A 1 83 ? 1.084 -4.048 -9.697 1.00 96.50 83 HIS A C 1
ATOM 605 O O . HIS A 1 83 ? 1.592 -3.563 -8.690 1.00 96.50 83 HIS A O 1
ATOM 611 N N . LEU A 1 84 ? 0.827 -3.316 -10.780 1.00 96.94 84 LEU A N 1
ATOM 612 C CA . LEU A 1 84 ? 1.013 -1.871 -10.779 1.00 96.94 84 LEU A CA 1
ATOM 613 C C . LEU A 1 84 ? 0.020 -1.216 -9.809 1.00 96.94 84 LEU A C 1
ATOM 615 O O . LEU A 1 84 ? -1.171 -1.516 -9.837 1.00 96.94 84 LEU A O 1
ATOM 619 N N . TYR A 1 85 ? 0.519 -0.315 -8.972 1.00 97.81 85 TYR A N 1
ATOM 620 C CA . TYR A 1 85 ? -0.249 0.368 -7.943 1.00 97.81 85 TYR A CA 1
ATOM 621 C C . TYR A 1 85 ? 0.019 1.867 -8.003 1.00 97.81 85 TYR A C 1
ATOM 623 O O . TYR A 1 85 ? 1.167 2.310 -7.904 1.00 97.81 85 TYR A O 1
ATOM 631 N N . THR A 1 86 ? -1.031 2.654 -8.215 1.00 97.25 86 THR A N 1
ATOM 632 C CA . THR A 1 86 ? -0.913 4.094 -8.463 1.00 97.25 86 THR A CA 1
ATOM 633 C C . THR A 1 86 ? -1.176 4.920 -7.204 1.00 97.25 86 THR A C 1
ATOM 635 O O . THR A 1 86 ? -1.723 4.440 -6.212 1.00 97.25 86 THR A O 1
ATOM 638 N N . ALA A 1 87 ? -0.832 6.210 -7.245 1.00 96.44 87 ALA A N 1
ATOM 639 C CA . ALA A 1 87 ? -1.209 7.139 -6.179 1.00 96.44 87 ALA A CA 1
ATOM 640 C C . ALA A 1 87 ? -2.741 7.298 -6.053 1.00 96.44 87 ALA A C 1
ATOM 642 O O . ALA A 1 87 ? -3.245 7.510 -4.952 1.00 96.44 87 ALA A O 1
ATOM 643 N N . ALA A 1 88 ? -3.485 7.161 -7.158 1.00 96.75 88 ALA A N 1
ATOM 644 C CA . ALA A 1 88 ? -4.947 7.191 -7.144 1.00 96.75 88 ALA A CA 1
ATOM 645 C C . ALA A 1 88 ? -5.534 5.946 -6.461 1.00 96.75 88 ALA A C 1
ATOM 647 O O . ALA A 1 88 ? -6.469 6.070 -5.672 1.00 96.75 88 ALA A O 1
ATOM 648 N N . ASP A 1 89 ? -4.949 4.767 -6.701 1.00 97.44 89 ASP A N 1
ATOM 649 C CA . ASP A 1 89 ? -5.335 3.540 -5.994 1.00 97.44 89 ASP A CA 1
ATOM 650 C C . ASP A 1 89 ? -5.064 3.667 -4.496 1.00 97.44 89 ASP A C 1
ATOM 652 O O . ASP A 1 89 ? -5.930 3.329 -3.699 1.00 97.44 89 ASP A O 1
ATOM 656 N N . LEU A 1 90 ? -3.927 4.255 -4.106 1.00 97.44 90 LEU A N 1
ATOM 657 C CA . LEU A 1 90 ? -3.614 4.524 -2.701 1.00 97.44 90 LEU A CA 1
ATOM 658 C C . LEU A 1 90 ? -4.642 5.428 -2.022 1.00 97.44 90 LEU A C 1
ATOM 660 O O . LEU A 1 90 ? -5.065 5.145 -0.905 1.00 97.44 90 LEU A O 1
ATOM 664 N N . GLN A 1 91 ? -5.072 6.498 -2.688 1.00 96.88 91 GLN A N 1
ATOM 665 C CA . GLN A 1 91 ? -6.131 7.366 -2.167 1.00 96.88 91 GLN A CA 1
ATOM 666 C C . GLN A 1 91 ? -7.478 6.635 -2.065 1.00 96.88 91 GLN A C 1
ATOM 668 O O . GLN A 1 91 ? -8.214 6.845 -1.098 1.00 96.88 91 GLN A O 1
ATOM 673 N N . GLY A 1 92 ? -7.789 5.771 -3.036 1.00 97.56 92 GLY A N 1
ATOM 674 C CA . GLY A 1 92 ? -8.959 4.894 -3.011 1.00 97.56 92 GLY A CA 1
ATOM 675 C C . GLY A 1 92 ? -8.931 3.932 -1.825 1.00 97.56 92 GLY A C 1
ATOM 676 O O . GLY A 1 92 ? -9.869 3.925 -1.038 1.00 97.56 92 GLY A O 1
ATOM 677 N N . ASP A 1 93 ? -7.822 3.220 -1.635 1.00 97.38 93 ASP A N 1
ATOM 678 C CA . ASP A 1 93 ? -7.625 2.265 -0.542 1.00 97.38 93 ASP A CA 1
ATOM 679 C C . ASP A 1 93 ? -7.760 2.942 0.829 1.00 97.38 93 ASP A C 1
ATOM 681 O O . ASP A 1 93 ? -8.440 2.425 1.713 1.00 97.38 93 ASP A O 1
ATOM 685 N N . VAL A 1 94 ? -7.183 4.139 1.004 1.00 96.88 94 VAL A N 1
ATOM 686 C CA . VAL A 1 94 ? -7.345 4.932 2.236 1.00 96.88 94 VAL A CA 1
ATOM 687 C C . VAL A 1 94 ? -8.816 5.259 2.485 1.00 96.88 94 VAL A C 1
ATOM 689 O O . VAL A 1 94 ? -9.308 5.093 3.602 1.00 96.88 94 VAL A O 1
ATOM 692 N N . LYS A 1 95 ? -9.535 5.717 1.455 1.00 97.25 95 LYS A N 1
ATOM 693 C CA . LYS A 1 95 ? -10.961 6.041 1.561 1.00 97.25 95 LYS A CA 1
ATOM 694 C C . LYS A 1 95 ? -11.778 4.801 1.920 1.00 97.25 95 LYS A C 1
ATOM 696 O O . LYS A 1 95 ? -12.575 4.867 2.854 1.00 97.25 95 LYS A O 1
ATOM 701 N N . ASP A 1 96 ? -11.562 3.694 1.218 1.00 96.62 96 ASP A N 1
ATOM 702 C CA . ASP A 1 96 ? -12.299 2.445 1.395 1.00 96.62 96 ASP A CA 1
ATOM 703 C C . ASP A 1 96 ? -12.058 1.869 2.800 1.00 96.62 96 ASP A C 1
ATOM 705 O O . ASP A 1 96 ? -13.018 1.555 3.508 1.00 96.62 96 ASP A O 1
ATOM 709 N N . LEU A 1 97 ? -10.810 1.861 3.284 1.00 95.44 97 LEU A N 1
ATOM 710 C CA . LEU A 1 97 ? -10.479 1.471 4.660 1.00 95.44 97 LEU A CA 1
ATOM 711 C C . LEU A 1 97 ? -11.160 2.369 5.703 1.00 95.44 97 LEU A C 1
ATOM 713 O O . LEU A 1 97 ? -11.712 1.864 6.682 1.00 95.44 97 LEU A O 1
ATOM 717 N N . MET A 1 98 ? -11.176 3.689 5.494 1.00 95.38 98 MET A N 1
ATOM 718 C CA . MET A 1 98 ? -11.866 4.622 6.393 1.00 95.38 98 MET A CA 1
ATOM 719 C C . MET A 1 98 ? -13.383 4.371 6.443 1.00 95.38 98 MET A C 1
ATOM 721 O O . MET A 1 98 ? -13.992 4.551 7.500 1.00 95.38 98 MET A O 1
ATOM 725 N N . THR A 1 99 ? -14.003 3.892 5.355 1.00 95.56 99 THR A N 1
ATOM 726 C CA . THR A 1 99 ? -15.445 3.566 5.344 1.00 95.56 99 THR A CA 1
ATOM 727 C C . THR A 1 99 ? -15.820 2.373 6.224 1.00 95.56 99 THR A C 1
ATOM 729 O O . THR A 1 99 ? -16.979 2.253 6.619 1.00 95.56 99 THR A O 1
ATOM 732 N N . LEU A 1 100 ? -14.851 1.535 6.615 1.00 92.56 100 LEU A N 1
ATOM 733 C CA . LEU A 1 100 ? -15.084 0.414 7.531 1.00 92.56 100 LEU A CA 1
ATOM 734 C C . LEU A 1 100 ? -15.445 0.873 8.955 1.00 92.56 100 LEU A C 1
ATOM 736 O O . LEU A 1 100 ? -15.890 0.059 9.766 1.00 92.56 100 LEU A O 1
ATOM 740 N N . GLY A 1 101 ? -15.217 2.150 9.294 1.00 91.31 101 GLY A N 1
ATOM 741 C CA . GLY A 1 101 ? -15.540 2.717 10.609 1.00 91.31 101 GLY A CA 1
ATOM 742 C C . GLY A 1 101 ? -14.683 2.169 11.757 1.00 91.31 101 GLY A C 1
ATOM 743 O O . GLY A 1 101 ? -15.064 2.277 12.920 1.00 91.31 101 GLY A O 1
ATOM 744 N N . ARG A 1 102 ? -13.538 1.547 11.443 1.00 88.62 102 ARG A N 1
ATOM 745 C CA . ARG A 1 102 ? -12.612 0.938 12.418 1.00 88.62 102 ARG A CA 1
ATOM 746 C C . ARG A 1 102 ? -11.412 1.817 12.766 1.00 88.62 102 ARG A C 1
ATOM 748 O O . ARG A 1 102 ? -10.714 1.518 13.732 1.00 88.62 102 ARG A O 1
ATOM 755 N N . PHE A 1 103 ? -11.181 2.885 12.006 1.00 89.25 103 PHE A N 1
ATOM 756 C CA . PHE A 1 103 ? -10.014 3.753 12.135 1.00 89.25 103 PHE A CA 1
ATOM 757 C C . PHE A 1 103 ? -10.458 5.183 12.441 1.00 89.25 103 PHE A C 1
ATOM 759 O O . PHE A 1 103 ? -11.357 5.711 11.790 1.00 89.25 103 PHE A O 1
ATOM 766 N N . SER A 1 104 ? -9.827 5.816 13.429 1.00 89.62 104 SER A N 1
ATOM 767 C CA . SER A 1 104 ? -9.997 7.252 13.693 1.00 89.62 104 SER A CA 1
ATOM 768 C C . SER A 1 104 ? -9.160 8.109 12.741 1.00 89.62 104 SER A C 1
ATOM 770 O O . SER A 1 104 ? -9.559 9.214 12.385 1.00 89.62 104 SER A O 1
ATOM 772 N N . ALA A 1 105 ? -8.007 7.586 12.327 1.00 91.06 105 ALA A N 1
ATOM 773 C CA . ALA A 1 105 ? -7.112 8.153 11.333 1.00 91.06 105 ALA A CA 1
ATOM 774 C C . ALA A 1 105 ? -6.337 7.016 10.654 1.00 91.06 105 ALA A C 1
ATOM 776 O O . ALA A 1 105 ? -6.108 5.970 11.265 1.00 91.06 105 ALA A O 1
ATOM 777 N N . LEU A 1 106 ? -5.926 7.240 9.409 1.00 94.12 106 LEU A N 1
ATOM 778 C CA . LEU A 1 106 ? -5.162 6.289 8.610 1.00 94.12 106 LEU A CA 1
ATOM 779 C C . LEU A 1 106 ? -4.124 7.066 7.794 1.00 94.12 106 LEU A C 1
ATOM 781 O O . LEU A 1 106 ? -4.482 8.004 7.079 1.00 94.12 106 LEU A O 1
ATOM 785 N N . THR A 1 107 ? -2.848 6.701 7.923 1.00 95.06 107 THR A N 1
ATOM 786 C CA . THR A 1 107 ? -1.733 7.426 7.297 1.00 95.06 107 THR A CA 1
ATOM 787 C C . THR A 1 107 ? 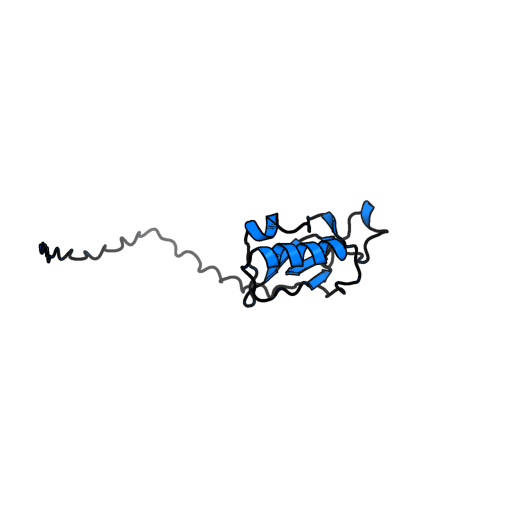-0.950 6.466 6.414 1.00 95.06 107 THR A C 1
ATOM 789 O O . THR A 1 107 ? -0.165 5.675 6.936 1.00 95.06 107 THR A O 1
ATOM 792 N N . PRO A 1 108 ? -1.117 6.532 5.083 1.00 96.19 108 PRO A N 1
ATOM 793 C CA . PRO A 1 108 ? -0.385 5.649 4.197 1.00 96.19 108 PRO A CA 1
ATOM 794 C C . PRO A 1 108 ? 1.103 6.011 4.154 1.00 96.19 108 PRO A C 1
ATOM 796 O O . PRO A 1 108 ? 1.477 7.187 4.144 1.00 96.19 108 PRO A O 1
ATOM 799 N N . ALA A 1 109 ?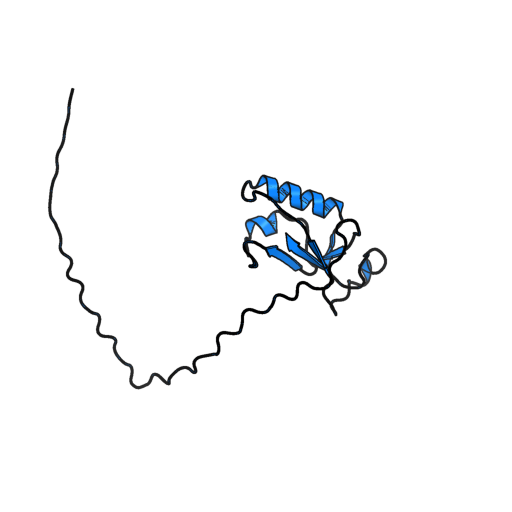 1.952 4.998 4.034 1.00 96.19 109 ALA A N 1
ATOM 800 C CA . ALA A 1 109 ? 3.377 5.146 3.781 1.00 96.19 109 ALA A CA 1
ATOM 801 C C . ALA A 1 109 ? 3.864 4.091 2.779 1.00 96.19 109 ALA A C 1
ATOM 803 O O . ALA A 1 109 ? 3.363 2.967 2.732 1.00 96.19 109 ALA A O 1
ATOM 804 N N . ILE A 1 110 ? 4.855 4.457 1.968 1.00 96.69 110 ILE A N 1
ATOM 805 C CA . ILE A 1 110 ? 5.456 3.579 0.962 1.00 96.69 110 ILE A CA 1
ATOM 806 C C . ILE A 1 110 ? 6.937 3.432 1.284 1.00 96.69 110 ILE A C 1
ATOM 808 O O . ILE A 1 110 ? 7.622 4.426 1.523 1.00 96.69 110 ILE A O 1
ATOM 812 N N . TYR A 1 111 ? 7.437 2.201 1.257 1.00 96.81 111 TYR A N 1
ATOM 813 C CA . TYR A 1 111 ? 8.848 1.913 1.490 1.00 96.81 111 TYR A CA 1
ATOM 814 C C . TYR A 1 111 ? 9.413 1.031 0.380 1.00 96.81 111 TYR A C 1
ATOM 816 O O . TYR A 1 111 ? 8.829 0.003 0.056 1.00 96.81 111 TYR A O 1
ATOM 824 N N . ALA A 1 112 ? 10.560 1.383 -0.192 1.00 96.12 112 ALA A N 1
ATOM 825 C CA . ALA A 1 112 ? 11.291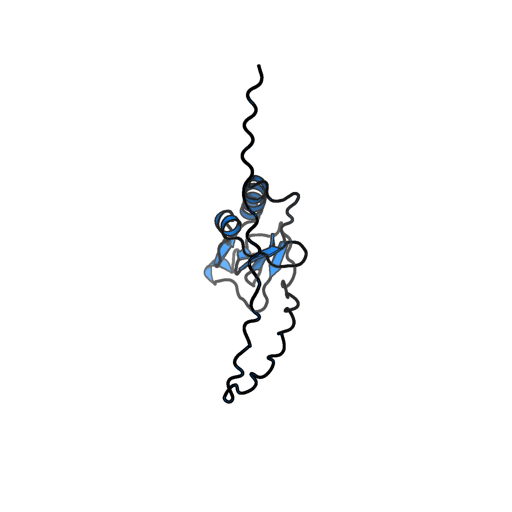 0.500 -1.094 1.00 96.12 112 ALA A CA 1
ATOM 826 C C . ALA A 1 112 ? 11.867 -0.689 -0.313 1.00 96.12 112 ALA A C 1
ATOM 828 O O . ALA A 1 112 ? 12.532 -0.483 0.707 1.00 96.12 112 ALA A O 1
ATOM 829 N N . ILE A 1 113 ? 11.656 -1.912 -0.805 1.00 95.38 113 ILE A N 1
ATOM 830 C CA . ILE A 1 113 ? 12.231 -3.129 -0.225 1.00 95.38 113 ILE A CA 1
ATOM 831 C C . ILE A 1 113 ? 13.579 -3.400 -0.905 1.00 95.38 113 ILE A C 1
ATOM 833 O O . ILE A 1 113 ? 13.601 -3.730 -2.092 1.00 95.38 113 ILE A O 1
ATOM 837 N N . PRO A 1 114 ? 14.716 -3.272 -0.198 1.00 92.12 114 PRO A N 1
ATOM 838 C CA . PRO A 1 114 ? 16.022 -3.489 -0.809 1.00 92.12 114 PRO A CA 1
ATOM 839 C C . PRO A 1 114 ? 16.153 -4.896 -1.402 1.00 92.12 114 PRO A C 1
ATOM 841 O O . PRO A 1 114 ? 15.596 -5.856 -0.870 1.00 92.12 114 PRO A O 1
ATOM 844 N N . ALA A 1 115 ? 16.917 -5.007 -2.492 1.00 91.88 115 ALA A N 1
ATOM 845 C CA . ALA A 1 115 ? 17.219 -6.269 -3.175 1.00 91.88 115 ALA A CA 1
ATOM 846 C C . ALA A 1 115 ? 15.992 -7.041 -3.704 1.00 91.88 115 ALA A C 1
ATOM 848 O O . ALA A 1 115 ? 16.105 -8.215 -4.045 1.00 91.88 115 ALA A O 1
ATOM 849 N N . THR A 1 116 ? 14.832 -6.386 -3.808 1.00 95.69 116 THR A N 1
ATOM 850 C CA . THR A 1 116 ? 13.625 -6.965 -4.405 1.00 95.69 116 THR A CA 1
ATOM 851 C C . THR A 1 116 ? 13.306 -6.199 -5.686 1.00 95.69 116 THR A C 1
ATOM 853 O O . THR A 1 116 ? 12.585 -5.205 -5.625 1.00 95.69 116 THR A O 1
ATOM 856 N N . PRO A 1 117 ? 13.855 -6.594 -6.846 1.00 96.62 117 PRO A N 1
ATOM 857 C CA . PRO A 1 117 ? 13.691 -5.831 -8.077 1.00 96.62 117 PRO A CA 1
ATOM 858 C C . PRO A 1 117 ? 12.236 -5.828 -8.552 1.00 96.62 117 PRO A C 1
ATOM 860 O O . PRO A 1 117 ? 11.478 -6.778 -8.323 1.00 96.62 117 PRO A O 1
ATOM 863 N N . VAL A 1 118 ? 11.852 -4.746 -9.225 1.00 97.25 118 VAL A N 1
ATOM 864 C CA . VAL A 1 118 ? 10.572 -4.657 -9.939 1.00 97.25 118 VAL A CA 1
ATOM 865 C C . VAL A 1 118 ? 10.552 -5.660 -11.107 1.00 97.25 118 VAL A C 1
ATOM 867 O O . VAL A 1 118 ? 11.580 -5.810 -11.772 1.00 97.25 118 VAL A O 1
ATOM 870 N N . PRO A 1 119 ? 9.421 -6.348 -11.374 1.00 96.19 119 PRO A N 1
ATOM 871 C CA . PRO A 1 119 ? 9.265 -7.196 -12.558 1.00 96.19 119 PRO A CA 1
ATOM 872 C C . PRO A 1 119 ? 9.604 -6.451 -13.854 1.00 96.19 119 PRO A C 1
ATOM 874 O O . PRO A 1 119 ? 9.339 -5.252 -13.973 1.00 96.19 119 PRO A O 1
ATOM 877 N N . GLN A 1 120 ? 10.204 -7.148 -14.822 1.00 96.12 120 GLN A N 1
ATOM 878 C CA . GLN A 1 120 ? 10.801 -6.522 -16.007 1.00 96.12 120 GLN A CA 1
ATOM 879 C C . GLN A 1 120 ? 9.787 -5.680 -16.796 1.00 96.12 120 GLN A C 1
ATOM 881 O O . GLN A 1 120 ? 10.107 -4.574 -17.230 1.00 96.12 120 GLN A O 1
ATOM 886 N N . GLU A 1 121 ? 8.551 -6.158 -16.899 1.00 96.44 121 GLU A N 1
ATOM 887 C CA . GLU A 1 121 ? 7.411 -5.507 -17.542 1.00 96.44 121 GLU A CA 1
ATOM 888 C C . GLU A 1 121 ? 7.030 -4.143 -16.939 1.00 96.44 121 GLU A C 1
ATOM 890 O O . GLU A 1 121 ? 6.399 -3.333 -17.616 1.00 96.44 121 GLU A O 1
ATOM 895 N N . TYR A 1 122 ? 7.435 -3.858 -15.697 1.00 96.94 122 TYR A N 1
ATOM 896 C CA . TYR A 1 122 ? 7.112 -2.615 -14.990 1.00 96.94 122 TYR A CA 1
ATOM 897 C C . TYR A 1 122 ? 8.322 -1.704 -14.751 1.00 96.94 122 TYR A C 1
ATOM 899 O O . TYR A 1 122 ? 8.167 -0.605 -14.217 1.00 96.94 122 TYR A O 1
ATOM 907 N N . THR A 1 123 ? 9.525 -2.118 -15.160 1.00 94.62 123 THR A N 1
ATOM 908 C CA . THR A 1 123 ? 10.773 -1.367 -14.923 1.00 94.62 123 THR A CA 1
ATOM 909 C C . THR A 1 123 ? 10.784 0.037 -15.529 1.00 94.62 123 THR A C 1
ATOM 911 O O . THR A 1 123 ? 11.419 0.925 -14.971 1.00 94.62 123 THR A O 1
ATOM 914 N N . THR A 1 124 ? 10.079 0.261 -16.642 1.00 95.62 124 THR A N 1
ATOM 915 C CA . THR A 1 124 ? 10.040 1.560 -17.338 1.00 95.62 124 THR A CA 1
ATOM 916 C C . THR A 1 124 ? 8.974 2.516 -16.809 1.00 95.62 124 THR A C 1
ATOM 918 O O . THR A 1 124 ? 9.032 3.705 -17.111 1.00 95.62 124 THR A O 1
ATOM 921 N N . ILE A 1 125 ? 7.998 2.011 -16.049 1.00 95.44 125 ILE A N 1
ATOM 922 C CA . ILE A 1 125 ? 6.861 2.800 -15.551 1.00 95.44 125 ILE A CA 1
ATOM 923 C C . ILE A 1 125 ? 6.890 2.992 -14.035 1.00 95.44 125 ILE A C 1
ATOM 925 O O . ILE A 1 125 ? 6.339 3.969 -13.540 1.00 95.44 125 ILE A O 1
ATOM 929 N N . SER A 1 126 ? 7.523 2.077 -13.296 1.00 94.12 126 SER A N 1
ATOM 930 C CA . SER A 1 126 ? 7.674 2.175 -11.846 1.00 94.12 126 SER A CA 1
ATOM 931 C C . SER A 1 126 ? 8.654 3.283 -11.476 1.00 94.12 126 SER A C 1
ATOM 933 O O . SER A 1 126 ? 9.738 3.387 -12.044 1.00 94.12 126 SER A O 1
ATOM 935 N N . VAL A 1 127 ? 8.323 4.063 -10.449 1.00 94.06 127 VAL A N 1
ATOM 936 C CA . VAL A 1 127 ? 9.217 5.126 -9.952 1.00 94.06 127 VAL A CA 1
ATOM 937 C C . VAL A 1 127 ? 10.333 4.627 -9.036 1.00 94.06 127 VAL A C 1
ATOM 939 O O . VAL A 1 127 ? 11.232 5.379 -8.670 1.00 94.06 127 VAL A O 1
ATOM 942 N N . SER A 1 128 ? 10.277 3.353 -8.654 1.00 93.94 128 SER A N 1
ATOM 943 C CA . SER A 1 128 ? 11.303 2.668 -7.871 1.00 93.94 128 SER A CA 1
ATOM 944 C C . SER A 1 128 ? 11.876 1.515 -8.686 1.00 93.94 128 SER A C 1
ATOM 946 O O . SER A 1 128 ? 11.133 0.788 -9.346 1.00 93.94 128 SER A O 1
ATOM 948 N N . THR A 1 129 ? 13.189 1.304 -8.586 1.00 95.50 129 THR A N 1
ATOM 949 C CA . THR A 1 129 ? 13.876 0.123 -9.141 1.00 95.50 129 THR A CA 1
ATOM 950 C C . THR A 1 129 ? 13.614 -1.145 -8.325 1.00 95.50 129 THR A C 1
ATOM 952 O O . THR A 1 129 ? 13.827 -2.256 -8.809 1.00 95.50 129 THR A O 1
ATOM 955 N N . ASN A 1 130 ? 13.114 -0.985 -7.098 1.00 97.19 130 ASN A N 1
ATOM 956 C CA . ASN A 1 130 ? 12.721 -2.070 -6.210 1.00 97.19 130 ASN A CA 1
ATOM 957 C C . ASN A 1 130 ? 11.207 -2.070 -5.976 1.00 97.19 130 ASN A C 1
ATOM 959 O O . ASN A 1 130 ? 10.578 -1.010 -5.920 1.00 97.19 130 ASN A O 1
ATOM 963 N N . GLN A 1 131 ? 10.632 -3.251 -5.780 1.00 97.75 131 GLN A N 1
ATOM 964 C CA . GLN A 1 131 ? 9.269 -3.391 -5.289 1.00 97.75 131 GLN A CA 1
ATOM 965 C C . GLN A 1 131 ? 9.113 -2.704 -3.933 1.00 97.75 131 GLN A C 1
ATOM 967 O O . GLN A 1 131 ? 10.074 -2.511 -3.179 1.00 97.75 131 GLN A O 1
ATOM 972 N N . VAL A 1 132 ? 7.880 -2.320 -3.630 1.00 97.31 132 VAL A N 1
ATOM 973 C CA . VAL A 1 132 ? 7.572 -1.520 -2.450 1.00 97.31 132 VAL A CA 1
ATOM 974 C C . VAL A 1 132 ? 6.743 -2.291 -1.440 1.00 97.31 132 VAL A C 1
ATOM 976 O O . VAL A 1 132 ? 6.003 -3.218 -1.761 1.00 97.31 132 VAL A O 1
ATOM 979 N N . ARG A 1 133 ? 6.839 -1.865 -0.194 1.00 96.44 133 ARG A N 1
ATOM 980 C CA . ARG A 1 133 ? 5.934 -2.215 0.880 1.00 96.44 133 ARG A CA 1
ATOM 981 C C . ARG A 1 133 ? 4.971 -1.057 1.075 1.00 96.44 133 ARG A C 1
ATOM 983 O O . ARG A 1 133 ? 5.403 0.066 1.337 1.00 96.44 133 ARG A O 1
ATOM 990 N N . VAL A 1 134 ? 3.684 -1.342 0.940 1.00 96.25 134 VAL A N 1
ATOM 991 C CA . VAL A 1 134 ? 2.609 -0.392 1.230 1.00 96.25 134 VAL A CA 1
ATOM 992 C C . VAL A 1 134 ? 2.206 -0.585 2.685 1.00 96.25 134 VAL A C 1
ATOM 994 O O . VAL A 1 134 ? 1.946 -1.710 3.112 1.00 96.25 134 VAL A O 1
ATOM 997 N N . VAL A 1 135 ? 2.205 0.496 3.454 1.00 95.38 135 VAL A N 1
ATOM 998 C CA . VAL A 1 135 ? 1.870 0.494 4.876 1.00 95.38 135 VAL A CA 1
ATOM 999 C C . VAL A 1 135 ? 0.674 1.406 5.101 1.00 95.38 135 VAL A C 1
ATOM 1001 O O . VAL A 1 135 ? 0.677 2.534 4.612 1.00 95.38 135 VAL A O 1
ATOM 1004 N N . PHE A 1 136 ? -0.320 0.908 5.832 1.00 94.56 136 PHE A N 1
ATOM 1005 C CA . PHE A 1 136 ? -1.500 1.648 6.277 1.00 94.56 136 PHE A CA 1
ATOM 1006 C C . PHE A 1 136 ? -1.542 1.759 7.800 1.00 94.56 136 PHE A C 1
ATOM 1008 O O . PHE A 1 136 ? -1.110 0.784 8.468 1.00 94.56 136 PHE A O 1
#